Protein AF-A0AAW1D3S8-F1 (afdb_monomer)

Foldseek 3Di:
DDDDPPPPDDDDDDDDDDPVQVVLVVLCVVLQVLLVVLVWDWDDDRNWIATNNDIHHSVNCVVCDDVNSSVVSNVCPPDDDDDDDDDDDDDDDDDDDDDDDDDDDDPDDPVVVVVVVVVVVVVVVVPPPD

Radius of gyration: 24.08 Å; Cα contacts (8 Å, |Δi|>4): 66; chains: 1; bounding box: 59×79×44 Å

Organism: NCBI:txid488301

pLDDT: mean 72.61, std 20.58, range [40.09, 96.31]

Structure (mmCIF, N/CA/C/O backbone):
data_AF-A0AAW1D3S8-F1
#
_entry.id   AF-A0AAW1D3S8-F1
#
loop_
_atom_site.group_PDB
_atom_site.id
_atom_site.type_symbol
_atom_site.label_atom_id
_atom_site.label_alt_id
_atom_site.label_comp_id
_atom_site.label_asym_id
_atom_site.label_entity_id
_atom_site.label_seq_id
_atom_site.pdbx_PDB_ins_code
_atom_site.Cartn_x
_atom_site.Cartn_y
_atom_site.Cartn_z
_atom_site.occupancy
_atom_site.B_iso_or_equiv
_atom_site.auth_seq_id
_atom_site.auth_comp_id
_atom_site.auth_asym_id
_atom_site.auth_atom_id
_atom_site.pdbx_PDB_model_num
ATOM 1 N N . MET A 1 1 ? 42.310 -6.830 0.745 1.00 49.22 1 MET A N 1
ATOM 2 C CA . MET A 1 1 ? 41.133 -7.024 1.620 1.00 49.22 1 MET A CA 1
ATOM 3 C C . MET A 1 1 ? 40.242 -5.798 1.484 1.00 49.22 1 MET A C 1
ATOM 5 O O . MET A 1 1 ? 40.642 -4.736 1.937 1.00 49.22 1 MET A O 1
ATOM 9 N N . HIS A 1 2 ? 39.102 -5.899 0.799 1.00 59.84 2 HIS A N 1
ATOM 10 C CA . HIS A 1 2 ? 38.154 -4.783 0.683 1.00 59.84 2 HIS A CA 1
ATOM 11 C C . HIS A 1 2 ? 37.187 -4.829 1.873 1.00 59.84 2 HIS A C 1
ATOM 13 O O . HIS A 1 2 ? 36.356 -5.729 1.951 1.00 59.84 2 HIS A O 1
ATOM 19 N N . GLN A 1 3 ? 37.313 -3.892 2.818 1.00 58.16 3 GLN A N 1
ATOM 20 C CA . GLN A 1 3 ? 36.291 -3.676 3.845 1.00 58.16 3 GLN A CA 1
ATOM 21 C C . GLN A 1 3 ? 35.066 -3.033 3.187 1.00 58.16 3 GLN A C 1
ATOM 23 O O . GLN A 1 3 ? 35.173 -1.991 2.542 1.00 58.16 3 GLN A O 1
ATOM 28 N N . SER A 1 4 ? 33.901 -3.660 3.322 1.00 63.34 4 SER A N 1
ATOM 29 C CA . SER A 1 4 ? 32.637 -3.103 2.843 1.00 63.34 4 SER A CA 1
ATOM 30 C C . SER A 1 4 ? 32.184 -1.949 3.749 1.00 63.34 4 SER A C 1
ATOM 32 O O . SER A 1 4 ? 31.945 -2.155 4.938 1.00 63.34 4 SER A O 1
ATOM 34 N N . LEU A 1 5 ? 32.024 -0.756 3.171 1.00 63.75 5 LEU A N 1
ATOM 35 C CA . LEU A 1 5 ? 31.683 0.541 3.792 1.00 63.75 5 LEU A CA 1
ATOM 36 C C . LEU A 1 5 ? 30.271 0.647 4.418 1.00 63.75 5 LEU A C 1
ATOM 38 O O . LEU A 1 5 ? 29.777 1.745 4.648 1.00 63.75 5 LEU A O 1
ATOM 42 N N . PHE A 1 6 ? 29.587 -0.460 4.700 1.00 68.56 6 PHE A N 1
ATOM 43 C CA . PHE A 1 6 ? 28.163 -0.439 5.064 1.00 68.56 6 PHE A CA 1
ATOM 44 C C . PHE A 1 6 ? 27.868 -0.308 6.567 1.00 68.56 6 PHE A C 1
ATOM 46 O O . PHE A 1 6 ? 26.714 -0.412 6.981 1.00 68.56 6 PHE A O 1
ATOM 53 N N . TYR A 1 7 ? 28.870 -0.050 7.409 1.00 72.19 7 TYR A N 1
ATOM 54 C CA . TYR A 1 7 ? 28.639 0.150 8.840 1.00 72.19 7 TYR A CA 1
ATOM 55 C C . TYR A 1 7 ? 28.013 1.528 9.109 1.00 72.19 7 TYR A C 1
ATOM 57 O O . TYR A 1 7 ? 28.687 2.550 9.040 1.00 72.19 7 TYR A O 1
ATOM 65 N N . GLY A 1 8 ? 26.716 1.543 9.436 1.00 82.38 8 GLY A N 1
ATOM 66 C CA . GLY A 1 8 ? 26.000 2.724 9.944 1.00 82.38 8 GLY A CA 1
ATOM 67 C C . GLY A 1 8 ? 24.928 3.319 9.024 1.00 82.38 8 GLY A C 1
ATOM 68 O O . GLY A 1 8 ? 24.251 4.253 9.441 1.00 82.38 8 GLY A O 1
ATOM 69 N N . SER A 1 9 ? 24.735 2.788 7.811 1.00 84.31 9 SER A N 1
ATOM 70 C CA . SER A 1 9 ? 23.667 3.232 6.898 1.00 84.31 9 SER A CA 1
ATOM 71 C C . SER A 1 9 ? 22.483 2.261 6.900 1.00 84.31 9 SER A C 1
ATOM 73 O O . SER A 1 9 ? 22.678 1.047 6.854 1.00 84.31 9 SER A O 1
ATOM 75 N N . GLU A 1 10 ? 21.253 2.783 6.924 1.00 87.19 10 GLU A N 1
ATOM 76 C CA . GLU A 1 10 ? 20.040 1.975 6.748 1.00 87.19 10 GLU A CA 1
ATOM 77 C C . GLU A 1 10 ? 19.877 1.629 5.263 1.00 87.19 10 GLU A C 1
ATOM 79 O O . GLU A 1 10 ? 19.479 2.458 4.445 1.00 87.19 10 GLU A O 1
ATOM 84 N N . ILE A 1 11 ? 20.245 0.401 4.898 1.00 87.75 11 ILE A N 1
ATOM 85 C CA . ILE A 1 11 ? 20.137 -0.097 3.526 1.00 87.75 11 ILE A CA 1
ATOM 86 C C . ILE A 1 11 ? 18.822 -0.852 3.401 1.00 87.75 11 ILE A C 1
ATOM 88 O O . ILE A 1 11 ? 18.588 -1.835 4.105 1.00 87.75 11 ILE A O 1
ATOM 92 N N . THR A 1 12 ? 17.978 -0.415 2.472 1.00 87.31 12 THR A N 1
ATOM 93 C CA . THR A 1 12 ? 16.738 -1.112 2.132 1.00 87.31 12 THR A CA 1
ATOM 94 C C . THR A 1 12 ? 16.854 -1.713 0.739 1.00 87.31 12 THR A C 1
ATOM 96 O O . THR A 1 12 ? 17.188 -1.035 -0.230 1.00 87.31 12 THR A O 1
ATOM 99 N N . ILE A 1 13 ? 16.596 -3.017 0.639 1.00 89.50 13 ILE A N 1
ATOM 100 C CA . ILE A 1 13 ? 16.523 -3.725 -0.639 1.00 89.50 13 ILE A CA 1
ATOM 101 C C . ILE A 1 13 ? 15.053 -3.772 -1.034 1.00 89.50 13 ILE A C 1
ATOM 103 O O . ILE A 1 13 ? 14.211 -4.261 -0.279 1.00 89.50 13 ILE A O 1
ATOM 107 N N . SER A 1 14 ? 14.744 -3.258 -2.218 1.00 87.31 14 SER A N 1
ATOM 108 C CA . SER A 1 14 ? 13.402 -3.310 -2.791 1.00 87.31 14 SER A CA 1
ATOM 109 C C . SER A 1 14 ? 13.417 -4.099 -4.095 1.00 87.31 14 SER A C 1
ATOM 111 O O . SER A 1 14 ? 14.455 -4.253 -4.733 1.00 87.31 14 SER A O 1
ATOM 113 N N . GLN A 1 15 ? 12.262 -4.650 -4.460 1.00 88.88 15 GLN A N 1
ATOM 114 C CA . GLN A 1 15 ? 12.085 -5.289 -5.760 1.00 88.88 15 GLN A CA 1
ATOM 115 C C . GLN A 1 15 ? 11.973 -4.219 -6.848 1.00 88.88 15 GLN A C 1
ATOM 117 O O . GLN A 1 15 ? 11.297 -3.205 -6.652 1.00 88.88 15 GLN A O 1
ATOM 122 N N . ASP A 1 16 ? 12.598 -4.476 -7.995 1.00 93.62 16 ASP A N 1
ATOM 123 C CA . ASP A 1 16 ? 12.452 -3.633 -9.174 1.00 93.62 16 ASP A CA 1
ATOM 124 C C . ASP A 1 16 ? 11.115 -3.942 -9.860 1.00 93.62 16 ASP A C 1
ATOM 126 O O . ASP A 1 16 ? 10.890 -5.037 -10.378 1.00 93.62 16 ASP A O 1
ATOM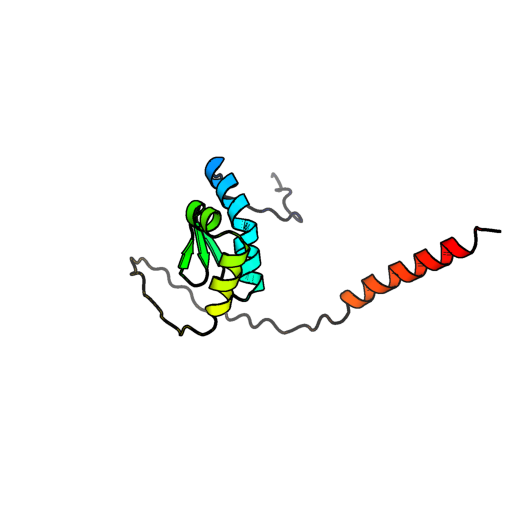 130 N N . PHE A 1 17 ? 10.185 -2.991 -9.787 1.00 91.94 17 PHE A N 1
ATOM 131 C CA . PHE A 1 17 ? 8.854 -3.121 -10.367 1.00 91.94 17 PHE A CA 1
ATOM 132 C C . PHE A 1 17 ? 8.727 -2.258 -11.617 1.00 91.94 17 PHE A C 1
ATOM 134 O O . PHE A 1 17 ? 9.170 -1.101 -11.648 1.00 91.94 17 PHE A O 1
ATOM 141 N N . ALA A 1 18 ? 7.985 -2.781 -12.596 1.00 95.50 18 ALA A N 1
ATOM 142 C CA . ALA A 1 18 ? 7.571 -2.023 -13.768 1.00 95.50 18 ALA A CA 1
ATOM 143 C C . ALA A 1 18 ? 6.939 -0.666 -13.367 1.00 95.50 18 ALA A C 1
ATOM 145 O O . ALA A 1 18 ? 6.288 -0.572 -12.315 1.00 95.50 18 ALA A O 1
ATOM 146 N N . PRO A 1 19 ? 7.119 0.400 -14.173 1.00 94.31 19 PRO A N 1
ATOM 147 C CA . PRO A 1 19 ? 6.614 1.740 -13.859 1.00 94.31 19 PRO A CA 1
ATOM 148 C C . PRO A 1 19 ? 5.118 1.775 -13.517 1.00 94.31 19 PRO A C 1
ATOM 150 O O . PRO A 1 19 ? 4.723 2.433 -12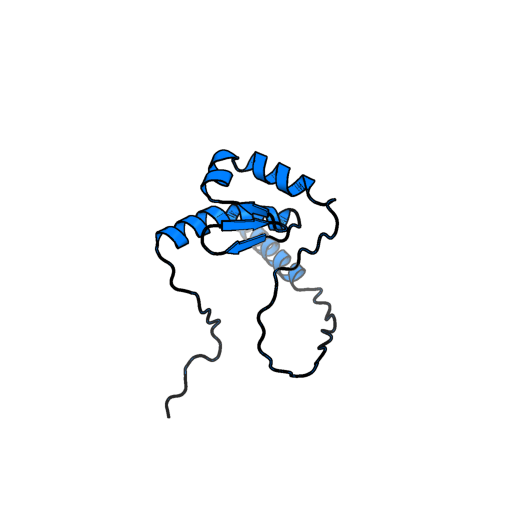.556 1.00 94.31 19 PRO A O 1
ATOM 153 N N . GLU A 1 20 ? 4.308 1.007 -14.241 1.00 93.75 20 GLU A N 1
ATOM 154 C CA . GLU A 1 20 ? 2.856 0.884 -14.046 1.00 93.75 20 GLU A CA 1
ATOM 155 C C . GLU A 1 20 ? 2.510 0.360 -12.647 1.00 93.75 20 GLU A C 1
ATOM 157 O O . GLU A 1 20 ? 1.679 0.923 -11.934 1.00 93.75 20 GLU A O 1
ATOM 162 N N . VAL A 1 21 ? 3.225 -0.674 -12.193 1.00 93.44 21 VAL A N 1
ATOM 163 C CA . VAL A 1 21 ? 3.048 -1.244 -10.854 1.00 93.44 21 VAL A CA 1
ATOM 164 C C . VAL A 1 21 ? 3.442 -0.224 -9.789 1.00 93.44 21 VAL A C 1
ATOM 166 O O . VAL A 1 21 ? 2.747 -0.085 -8.782 1.00 93.44 21 VAL A O 1
ATOM 169 N N . ARG A 1 22 ? 4.526 0.535 -9.997 1.00 93.75 22 ARG A N 1
ATOM 170 C CA . ARG A 1 22 ? 4.938 1.598 -9.062 1.00 93.75 22 ARG A CA 1
ATOM 171 C C . ARG A 1 22 ? 3.883 2.698 -8.949 1.00 93.75 22 ARG A C 1
ATOM 173 O O . ARG A 1 22 ? 3.595 3.140 -7.836 1.00 93.75 22 ARG A O 1
ATOM 180 N N . GLN A 1 23 ? 3.289 3.109 -10.067 1.00 95.06 23 GLN A N 1
ATOM 181 C CA . GLN A 1 23 ? 2.216 4.106 -10.085 1.00 95.06 23 GLN A CA 1
ATOM 182 C C . GLN A 1 23 ? 0.963 3.602 -9.366 1.00 95.06 23 GLN A C 1
ATOM 184 O O . GLN A 1 23 ? 0.465 4.288 -8.473 1.00 95.06 23 GLN A O 1
ATOM 189 N N . ALA 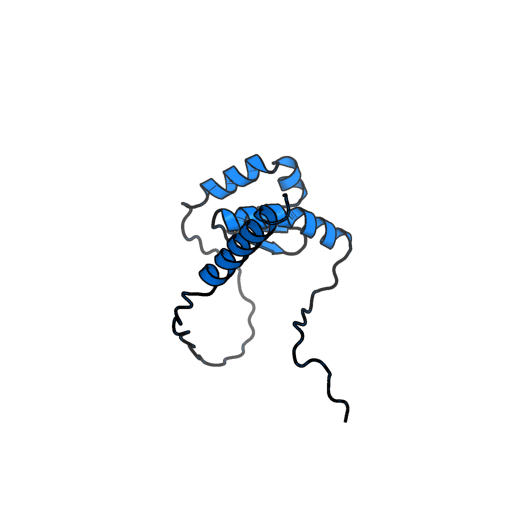A 1 24 ? 0.519 2.381 -9.668 1.00 94.88 24 ALA A N 1
ATOM 190 C CA . ALA A 1 24 ? -0.610 1.762 -8.980 1.00 94.88 24 ALA A CA 1
ATOM 191 C C . ALA A 1 24 ? -0.367 1.679 -7.467 1.00 94.88 24 ALA A C 1
ATOM 193 O O . ALA A 1 24 ? -1.204 2.099 -6.675 1.00 94.88 24 ALA A O 1
ATOM 194 N N . ARG A 1 25 ? 0.817 1.231 -7.032 1.00 94.94 25 ARG A N 1
ATOM 195 C CA . ARG A 1 25 ? 1.153 1.201 -5.600 1.00 94.94 25 ARG A CA 1
ATOM 196 C C . ARG A 1 25 ? 1.109 2.580 -4.967 1.00 94.94 25 ARG A C 1
ATOM 198 O O . ARG A 1 25 ? 0.558 2.713 -3.881 1.00 94.94 25 ARG A O 1
ATOM 205 N N . LYS A 1 26 ? 1.648 3.598 -5.643 1.00 94.69 26 LYS A N 1
ATOM 206 C CA . LYS A 1 26 ? 1.595 4.986 -5.171 1.00 94.69 26 LYS A CA 1
ATOM 207 C C . LYS A 1 26 ? 0.150 5.460 -4.985 1.00 94.69 26 LYS A C 1
ATOM 209 O O . LYS A 1 26 ? -0.124 6.126 -3.992 1.00 94.69 26 LYS A O 1
ATOM 214 N N . PHE A 1 27 ? -0.756 5.071 -5.883 1.00 95.19 27 PHE A N 1
ATOM 215 C CA . PHE A 1 27 ? -2.189 5.347 -5.763 1.00 95.19 27 PHE A CA 1
ATOM 216 C C . PHE A 1 27 ? -2.847 4.610 -4.588 1.00 95.19 27 PHE A C 1
ATOM 218 O O . PHE A 1 27 ? -3.710 5.174 -3.928 1.00 95.19 27 PHE A O 1
ATOM 225 N N . LEU A 1 28 ? -2.426 3.380 -4.281 1.00 95.50 28 LEU A N 1
ATOM 226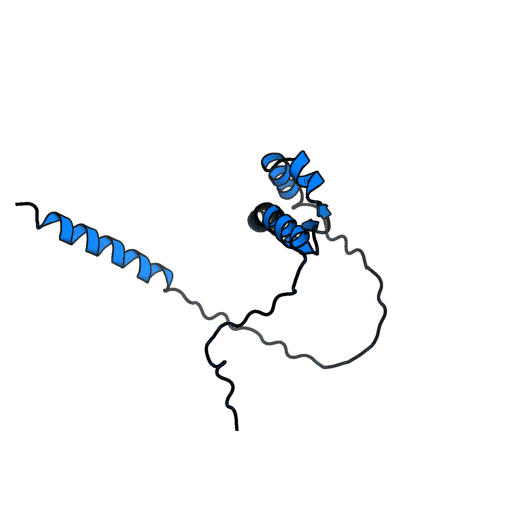 C CA . LEU A 1 28 ? -2.982 2.579 -3.180 1.00 95.50 28 LEU A CA 1
ATOM 227 C C . LEU A 1 28 ? -2.490 3.008 -1.784 1.00 95.50 28 LEU A C 1
ATOM 229 O O . LEU A 1 28 ? -3.136 2.694 -0.783 1.00 95.50 28 LEU A O 1
ATOM 233 N N . LEU A 1 29 ? -1.353 3.710 -1.688 1.00 95.44 29 LEU A N 1
ATOM 234 C CA . LEU A 1 29 ? -0.747 4.103 -0.406 1.00 95.44 29 LEU A CA 1
ATOM 235 C C . LEU A 1 29 ? -1.680 4.916 0.518 1.00 95.44 29 LEU A C 1
ATOM 237 O O . LEU A 1 29 ? -1.724 4.589 1.706 1.00 95.44 29 LEU A O 1
ATOM 241 N N . PRO A 1 30 ? -2.430 5.933 0.046 1.00 94.81 30 PRO A N 1
ATOM 242 C CA . PRO A 1 30 ? -3.354 6.691 0.891 1.00 94.81 30 PRO A CA 1
ATOM 243 C C . PRO A 1 30 ? -4.461 5.813 1.484 1.00 94.81 30 PRO A C 1
ATOM 245 O O . PRO A 1 30 ? -4.707 5.867 2.687 1.00 94.81 30 PRO A O 1
ATOM 248 N N . TYR A 1 31 ? -5.063 4.939 0.674 1.00 94.94 31 TYR A N 1
ATOM 249 C CA . TYR A 1 31 ? -6.109 4.008 1.111 1.00 94.94 31 TYR A CA 1
ATOM 250 C C . TYR A 1 31 ? -5.583 2.992 2.133 1.00 94.94 31 TYR A C 1
ATOM 252 O O . TYR A 1 31 ? -6.244 2.710 3.134 1.00 94.94 31 TYR A O 1
ATOM 260 N N . MET A 1 32 ? -4.359 2.489 1.931 1.00 95.38 32 MET A N 1
ATOM 261 C CA . MET A 1 32 ? -3.684 1.617 2.897 1.00 95.38 32 MET A CA 1
ATOM 262 C C . MET A 1 32 ? -3.429 2.336 4.225 1.00 95.38 32 MET A C 1
ATOM 264 O O . MET A 1 32 ? -3.626 1.751 5.289 1.00 95.38 32 MET A O 1
ATOM 268 N N . LYS A 1 33 ? -2.978 3.597 4.177 1.00 95.06 33 LYS A N 1
ATOM 269 C CA . LYS A 1 33 ? -2.736 4.404 5.379 1.00 95.06 33 LYS A CA 1
ATOM 270 C C . LYS A 1 33 ? -4.031 4.597 6.166 1.00 95.06 33 LYS A C 1
ATOM 272 O O . LYS A 1 33 ? -4.038 4.330 7.360 1.00 95.06 33 LYS A O 1
ATOM 277 N N . LYS A 1 34 ? -5.119 4.956 5.482 1.00 93.56 34 LYS A N 1
ATOM 278 C CA . LYS A 1 34 ? -6.447 5.121 6.088 1.00 93.56 34 LYS A CA 1
ATOM 279 C C . LYS A 1 34 ? -6.968 3.838 6.723 1.00 93.56 34 LYS A C 1
ATOM 281 O O . LYS A 1 34 ? -7.417 3.872 7.857 1.00 93.56 34 LYS A O 1
ATOM 286 N N . ALA A 1 35 ? -6.822 2.697 6.047 1.00 93.25 35 ALA A N 1
ATOM 287 C CA . ALA A 1 35 ? -7.183 1.409 6.639 1.00 93.25 35 ALA A CA 1
ATOM 288 C C . ALA A 1 35 ? -6.443 1.133 7.951 1.00 93.25 35 ALA A C 1
ATOM 290 O O . ALA A 1 35 ? -7.071 0.746 8.930 1.00 93.25 35 ALA A O 1
ATOM 291 N N . ARG A 1 36 ? -5.136 1.410 8.002 1.00 94.00 36 ARG A N 1
ATOM 292 C CA . ARG A 1 36 ? -4.343 1.249 9.231 1.00 94.00 36 ARG A CA 1
ATOM 293 C C . ARG A 1 36 ? -4.729 2.245 10.321 1.00 94.00 36 ARG A C 1
ATOM 295 O O . ARG A 1 36 ? -4.678 1.897 11.493 1.00 94.00 36 ARG A O 1
ATOM 302 N N . GLU A 1 37 ? -5.091 3.470 9.948 1.00 93.44 37 GLU A N 1
ATOM 303 C CA . 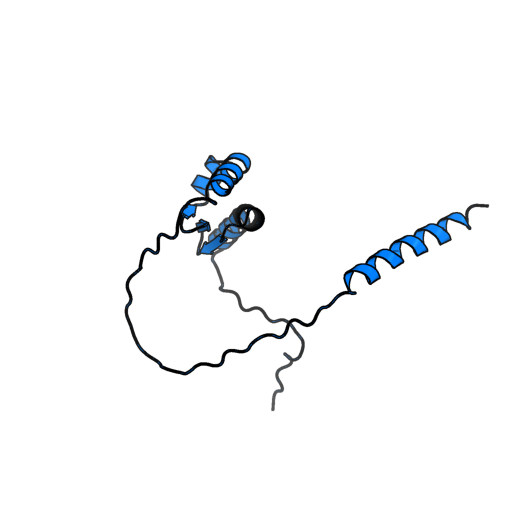GLU A 1 37 ? -5.590 4.487 10.884 1.00 93.44 37 GLU A CA 1
ATOM 304 C C . GLU A 1 37 ? -6.935 4.076 11.502 1.00 93.44 37 GLU A C 1
ATOM 306 O O . GLU A 1 37 ? -7.164 4.350 12.676 1.00 93.44 37 GLU A O 1
ATOM 311 N N . CYS A 1 38 ? -7.774 3.355 10.754 1.00 90.44 38 CYS A N 1
ATOM 312 C CA . CYS A 1 38 ? -9.021 2.755 11.236 1.00 90.44 38 CYS A CA 1
ATOM 313 C C . CYS A 1 38 ? -8.825 1.449 12.031 1.00 90.44 38 CYS A C 1
ATOM 315 O O . CYS A 1 38 ? -9.812 0.849 12.427 1.00 90.44 38 CYS A O 1
ATOM 317 N N . GLY A 1 39 ? -7.586 0.999 12.263 1.00 91.56 39 GLY A N 1
ATOM 318 C CA . GLY A 1 39 ? -7.291 -0.222 13.026 1.00 91.56 39 GLY A CA 1
ATOM 319 C C . GLY A 1 39 ? -7.210 -1.511 12.199 1.00 91.56 39 GLY A C 1
ATOM 320 O O . GLY A 1 39 ? -6.836 -2.551 12.738 1.00 91.56 39 GLY A O 1
ATOM 321 N N . ASN A 1 40 ? -7.454 -1.446 10.889 1.00 93.06 40 ASN A N 1
ATOM 322 C CA . ASN A 1 40 ? -7.502 -2.621 10.018 1.00 93.06 40 ASN A CA 1
ATOM 323 C C . ASN A 1 40 ? -6.113 -3.081 9.552 1.00 93.06 40 ASN A C 1
ATOM 325 O O . ASN A 1 40 ? -5.183 -2.280 9.350 1.00 93.06 40 ASN A O 1
ATOM 329 N N . PHE A 1 41 ? -5.965 -4.383 9.288 1.00 93.19 41 PHE A N 1
ATOM 330 C CA . PHE A 1 41 ? -4.726 -4.921 8.731 1.00 93.19 41 PHE A CA 1
ATOM 331 C C . PHE A 1 41 ? -4.686 -4.703 7.216 1.00 93.19 41 PHE A C 1
ATOM 333 O O . PHE A 1 41 ? -5.352 -5.405 6.456 1.00 93.19 41 PHE A O 1
ATOM 340 N N . ALA A 1 42 ? -3.859 -3.751 6.766 1.00 95.88 42 ALA A N 1
ATOM 341 C CA . ALA A 1 42 ? -3.735 -3.406 5.350 1.00 95.88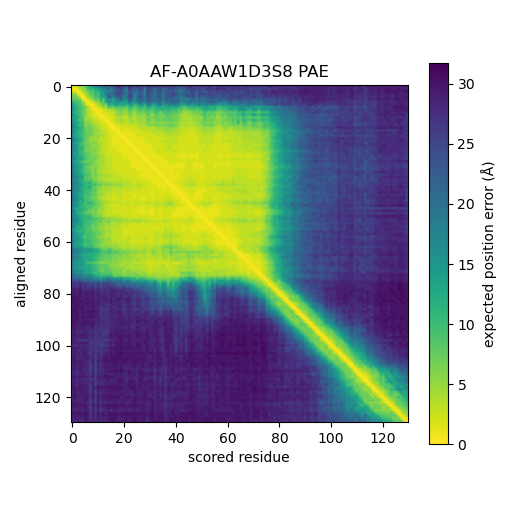 42 ALA A CA 1
ATOM 342 C C . ALA A 1 42 ? -2.334 -3.646 4.765 1.00 95.88 42 ALA A C 1
ATOM 344 O O . ALA A 1 42 ? -1.321 -3.155 5.291 1.00 95.88 42 ALA A O 1
ATOM 345 N N . THR A 1 43 ? -2.273 -4.338 3.624 1.00 96.31 43 THR A N 1
ATOM 346 C CA . THR A 1 43 ? -1.038 -4.623 2.872 1.00 96.31 43 THR A CA 1
ATOM 347 C C . THR A 1 43 ? -1.237 -4.470 1.366 1.00 96.31 43 THR A C 1
ATOM 349 O O . THR A 1 43 ? -2.328 -4.674 0.849 1.00 96.31 43 THR A O 1
ATOM 352 N N . ILE A 1 44 ? -0.176 -4.114 0.639 1.00 95.25 44 ILE A N 1
ATOM 353 C CA . ILE A 1 44 ? -0.198 -4.026 -0.827 1.00 95.25 44 ILE A CA 1
ATOM 354 C C . ILE A 1 44 ? 0.567 -5.213 -1.406 1.00 95.25 44 ILE A C 1
ATOM 356 O O . ILE A 1 44 ? 1.733 -5.432 -1.065 1.00 95.25 44 ILE A O 1
ATOM 360 N N . LYS A 1 45 ? -0.062 -5.947 -2.326 1.00 93.19 45 LYS A N 1
ATOM 361 C CA . LYS A 1 45 ? 0.560 -7.056 -3.059 1.00 93.19 45 LYS A CA 1
ATOM 362 C C . LYS A 1 45 ? 0.353 -6.851 -4.556 1.00 93.19 45 LYS A C 1
ATOM 364 O O . LYS A 1 45 ? -0.771 -6.852 -5.049 1.00 93.19 45 LYS A O 1
ATOM 369 N N . GLY A 1 46 ? 1.448 -6.659 -5.294 1.00 91.88 46 GLY A N 1
ATOM 370 C CA . GLY A 1 46 ? 1.368 -6.311 -6.717 1.00 91.88 46 GLY A CA 1
ATOM 371 C C . GLY A 1 46 ? 0.700 -4.946 -6.915 1.00 91.88 46 GLY A C 1
ATOM 372 O O . GLY A 1 46 ? 1.230 -3.951 -6.421 1.00 91.88 46 GLY A O 1
ATOM 373 N N . MET A 1 47 ? -0.442 -4.931 -7.608 1.00 94.50 47 MET A N 1
ATOM 374 C CA . MET A 1 47 ? -1.294 -3.756 -7.879 1.00 94.50 47 MET A CA 1
ATOM 375 C C . MET A 1 47 ? -2.626 -3.803 -7.108 1.00 94.50 47 MET A C 1
ATOM 377 O O . MET A 1 47 ? -3.603 -3.183 -7.517 1.00 94.50 47 MET A O 1
ATOM 381 N N . LYS A 1 48 ? -2.689 -4.582 -6.022 1.00 96.00 48 LYS A N 1
ATOM 382 C CA . LYS A 1 48 ? -3.903 -4.770 -5.221 1.00 96.00 48 LYS A CA 1
ATOM 383 C C . LYS A 1 48 ? -3.650 -4.386 -3.768 1.00 96.00 48 LYS A C 1
ATOM 385 O O . LYS A 1 48 ? -2.565 -4.648 -3.234 1.00 96.00 48 LYS A O 1
ATOM 390 N N . LEU A 1 49 ? -4.654 -3.787 -3.143 1.00 96.31 49 LEU A N 1
ATOM 391 C CA . LEU A 1 49 ? -4.696 -3.493 -1.716 1.00 96.31 49 LEU A CA 1
ATOM 392 C C . LEU A 1 49 ? -5.499 -4.588 -1.014 1.00 96.31 49 LEU A C 1
ATOM 394 O O . LEU A 1 49 ? -6.577 -4.949 -1.464 1.00 96.31 49 LEU A O 1
ATOM 398 N N . ILE A 1 50 ? -4.964 -5.132 0.069 1.00 96.06 50 ILE A N 1
ATOM 399 C CA . ILE A 1 50 ? -5.612 -6.168 0.870 1.00 96.06 50 ILE A CA 1
ATOM 400 C C . ILE A 1 50 ? -5.894 -5.573 2.244 1.00 96.06 50 ILE A C 1
ATOM 402 O O . ILE A 1 50 ? -4.939 -5.159 2.903 1.00 96.06 50 ILE A O 1
ATOM 406 N N . VAL A 1 51 ? -7.161 -5.534 2.657 1.00 95.25 51 VAL A N 1
ATOM 407 C CA . VAL A 1 51 ? -7.624 -5.033 3.965 1.00 95.25 51 VAL A CA 1
ATOM 408 C C . VAL A 1 51 ? -8.487 -6.109 4.610 1.00 95.25 51 VAL A C 1
ATOM 410 O O . VAL A 1 51 ? -9.487 -6.501 4.019 1.00 95.25 51 VAL A O 1
ATOM 413 N N . ASP A 1 52 ? -8.071 -6.641 5.761 1.00 91.81 52 ASP A N 1
ATOM 414 C CA . ASP A 1 52 ? -8.771 -7.718 6.493 1.00 91.81 52 ASP A CA 1
ATOM 415 C C . ASP A 1 52 ? -9.238 -8.873 5.591 1.00 91.81 52 ASP A C 1
ATOM 417 O O . ASP A 1 52 ? -10.382 -9.319 5.623 1.00 91.81 52 ASP A O 1
ATOM 421 N N . ASN A 1 53 ? -8.326 -9.344 4.736 1.00 90.44 53 ASN A N 1
ATOM 422 C CA . ASN A 1 53 ? -8.539 -10.389 3.725 1.00 90.44 53 ASN A CA 1
ATOM 423 C C . ASN A 1 53 ? -9.450 -10.016 2.539 1.00 90.44 53 ASN A C 1
ATOM 425 O O . ASN A 1 53 ? -9.595 -10.828 1.624 1.00 90.44 53 ASN A O 1
ATOM 429 N N . LYS A 1 54 ? -10.001 -8.800 2.482 1.00 91.94 54 LYS A N 1
ATOM 430 C CA . LYS A 1 54 ? -10.692 -8.274 1.295 1.00 91.94 54 LYS A CA 1
ATOM 431 C C . LYS A 1 54 ? -9.687 -7.663 0.330 1.00 91.94 54 LYS A C 1
ATOM 433 O O . LYS A 1 54 ? -8.754 -6.974 0.740 1.00 91.94 54 LYS A O 1
ATOM 438 N N . VAL A 1 55 ? -9.867 -7.931 -0.958 1.00 94.69 55 VAL A N 1
ATOM 439 C CA . VAL A 1 55 ? -8.972 -7.466 -2.020 1.00 94.69 55 VAL A CA 1
ATOM 440 C C . VAL A 1 55 ? -9.642 -6.323 -2.764 1.00 94.69 55 VAL A C 1
ATOM 442 O O . VAL A 1 55 ? -10.760 -6.477 -3.234 1.00 94.69 55 VAL A O 1
ATOM 445 N N . TYR A 1 56 ? -8.920 -5.218 -2.897 1.00 94.56 56 TYR A N 1
ATOM 446 C CA . TYR A 1 56 ? -9.326 -4.022 -3.616 1.00 94.56 56 TYR A CA 1
ATOM 447 C C . TYR A 1 56 ? -8.346 -3.750 -4.754 1.00 94.56 56 TYR A C 1
ATOM 449 O O . TYR A 1 56 ? -7.119 -3.740 -4.573 1.00 94.56 56 TYR A O 1
ATOM 457 N N . THR A 1 57 ? -8.886 -3.530 -5.941 1.00 95.62 57 THR A N 1
ATOM 458 C CA . THR A 1 57 ? -8.145 -3.112 -7.132 1.00 95.62 57 THR A CA 1
ATOM 459 C C . THR A 1 57 ? -8.151 -1.591 -7.277 1.00 95.62 57 THR A C 1
ATOM 461 O O . THR A 1 57 ? -8.900 -0.878 -6.608 1.00 95.62 57 THR A O 1
ATOM 464 N N . VAL A 1 58 ? -7.278 -1.073 -8.144 1.00 93.88 58 VAL A N 1
ATOM 465 C CA . VAL A 1 58 ? -7.203 0.369 -8.425 1.00 93.88 58 VAL A CA 1
ATOM 466 C C . VAL A 1 58 ? -8.531 0.886 -8.984 1.00 93.88 58 VAL A C 1
ATOM 468 O O . VAL A 1 58 ? -9.001 1.930 -8.540 1.00 93.88 58 VAL A O 1
ATOM 471 N N . ASP A 1 59 ? -9.158 0.135 -9.890 1.00 92.88 59 ASP A N 1
ATOM 472 C CA . ASP A 1 59 ? -10.395 0.540 -10.565 1.00 92.88 59 ASP A CA 1
ATOM 473 C C . ASP A 1 59 ? -11.590 0.597 -9.603 1.00 92.88 59 ASP A C 1
ATOM 475 O O . ASP A 1 59 ? -12.373 1.551 -9.626 1.00 92.88 59 ASP A O 1
ATOM 479 N N . GLU A 1 60 ? -11.695 -0.378 -8.695 1.00 92.94 60 GLU A N 1
ATOM 480 C CA . GLU A 1 60 ? -12.725 -0.399 -7.648 1.00 92.94 60 GLU A CA 1
ATOM 481 C C . GLU A 1 60 ? -12.582 0.799 -6.707 1.00 92.94 60 GLU A C 1
ATOM 483 O O . GLU A 1 6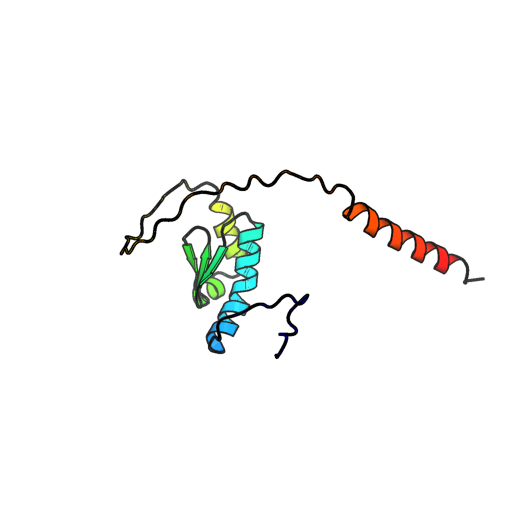0 ? -13.560 1.495 -6.436 1.00 92.94 60 GLU A O 1
ATOM 488 N N . LEU A 1 61 ? -11.360 1.088 -6.247 1.00 92.12 61 LEU A N 1
ATOM 489 C CA . LEU A 1 61 ? -11.099 2.219 -5.350 1.00 92.12 61 LEU A CA 1
ATOM 490 C C . LEU A 1 61 ? -11.334 3.566 -6.035 1.00 92.12 61 LEU A C 1
ATOM 492 O O . LEU A 1 61 ? -11.824 4.501 -5.401 1.00 92.12 61 LEU A O 1
ATOM 496 N N . ASN A 1 62 ? -11.020 3.660 -7.327 1.00 91.38 62 ASN A N 1
ATOM 497 C CA . ASN A 1 62 ? -11.288 4.856 -8.115 1.00 91.38 62 ASN A CA 1
ATOM 498 C C . ASN A 1 62 ? -12.799 5.095 -8.284 1.00 91.38 62 ASN A C 1
ATOM 500 O O . ASN A 1 62 ? -13.246 6.238 -8.257 1.00 91.38 62 ASN A O 1
ATOM 504 N N . SER A 1 63 ? -13.585 4.020 -8.400 1.00 91.62 63 SER A N 1
ATOM 505 C CA . SER A 1 63 ? -15.047 4.090 -8.543 1.00 91.62 63 SER A CA 1
ATOM 506 C C . SER A 1 63 ? -15.762 4.399 -7.222 1.00 91.62 63 SER A C 1
ATOM 508 O O . SER A 1 63 ? -16.713 5.175 -7.202 1.00 91.62 63 SER A O 1
ATOM 510 N N . LEU A 1 64 ? -15.300 3.812 -6.111 1.00 89.38 64 LEU A N 1
ATOM 511 C CA . LEU A 1 64 ? -15.842 4.042 -4.763 1.00 89.38 64 LEU A CA 1
ATOM 512 C C . LEU A 1 64 ? -15.593 5.473 -4.277 1.00 89.38 64 LEU A C 1
ATOM 514 O O . LEU A 1 64 ? -16.438 6.077 -3.614 1.00 89.38 64 LEU A O 1
ATOM 518 N N . GLY A 1 65 ? -14.412 6.008 -4.578 1.00 85.94 65 GLY A N 1
ATOM 519 C CA . GLY A 1 65 ? -13.947 7.253 -3.995 1.00 85.94 65 GLY A CA 1
ATOM 520 C C . GLY A 1 65 ? -13.571 7.111 -2.517 1.00 85.94 65 GLY A C 1
ATOM 521 O O . GLY A 1 65 ? -13.893 6.155 -1.808 1.00 85.94 65 GLY A O 1
ATOM 522 N N . GLU A 1 66 ? -12.843 8.108 -2.027 1.00 84.62 66 GLU A N 1
ATOM 523 C CA . GLU A 1 66 ? -12.133 7.997 -0.755 1.00 84.62 66 GLU A CA 1
ATOM 524 C C . GLU A 1 66 ? -13.053 7.981 0.477 1.00 84.62 66 GLU A C 1
ATOM 526 O O . GLU A 1 66 ? -12.751 7.314 1.465 1.00 84.62 66 GLU A O 1
ATOM 531 N N . ARG A 1 67 ? -14.187 8.694 0.432 1.00 85.00 67 ARG A N 1
ATOM 532 C CA . ARG A 1 67 ? -15.145 8.750 1.552 1.00 85.00 67 ARG A CA 1
ATOM 533 C C . ARG A 1 67 ? -15.892 7.433 1.743 1.00 85.00 67 ARG A C 1
ATOM 535 O O . ARG A 1 67 ? -15.998 6.969 2.873 1.00 85.00 67 ARG A O 1
ATOM 542 N N . ALA A 1 68 ? -16.380 6.843 0.652 1.00 87.19 68 ALA A N 1
ATOM 543 C CA . ALA A 1 68 ? -17.133 5.594 0.708 1.00 87.19 68 ALA A CA 1
ATOM 544 C C . ALA A 1 68 ? -16.242 4.431 1.158 1.00 87.19 68 ALA A C 1
ATOM 546 O O . ALA A 1 68 ? -16.658 3.608 1.969 1.00 87.19 68 ALA A O 1
ATOM 547 N N . TYR A 1 69 ? -14.981 4.414 0.712 1.00 89.44 69 TYR A N 1
ATOM 548 C CA . TYR A 1 69 ? -14.004 3.436 1.178 1.00 89.44 69 TYR A CA 1
ATOM 549 C C . TYR A 1 69 ? -13.825 3.472 2.702 1.00 89.44 69 TYR A C 1
ATOM 551 O O . TYR A 1 69 ? -13.880 2.424 3.337 1.00 89.44 69 TYR A O 1
ATOM 559 N N . VAL A 1 70 ? -13.654 4.662 3.298 1.00 87.00 70 VAL A N 1
ATOM 560 C CA . VAL A 1 70 ? -13.466 4.804 4.756 1.00 87.00 70 VAL A CA 1
ATOM 561 C C . VAL A 1 70 ? -14.673 4.285 5.542 1.00 87.00 70 VAL A C 1
ATOM 563 O O . VAL A 1 70 ? -14.493 3.664 6.585 1.00 87.00 70 VAL A O 1
ATOM 566 N N . GLN A 1 71 ? -15.891 4.490 5.036 1.00 87.94 71 GLN A N 1
ATOM 567 C CA . GLN A 1 71 ? -17.099 3.944 5.662 1.00 87.94 71 GLN A CA 1
ATOM 568 C C . GLN A 1 71 ? -17.085 2.409 5.648 1.00 87.94 71 GLN A C 1
ATOM 570 O O . GLN A 1 71 ? -17.225 1.794 6.701 1.00 87.94 71 GLN A O 1
ATOM 575 N N . GLN A 1 72 ? -16.789 1.789 4.498 1.00 86.75 72 GLN A N 1
ATOM 576 C CA . GLN A 1 72 ? -16.760 0.325 4.370 1.00 86.75 72 GLN A CA 1
ATOM 577 C C . GLN A 1 72 ? -15.748 -0.362 5.295 1.00 86.75 72 GLN A C 1
ATOM 579 O O . GLN A 1 72 ? -16.001 -1.462 5.781 1.00 86.75 72 GLN A O 1
ATOM 584 N N . ILE A 1 73 ? -14.585 0.255 5.515 1.00 87.81 73 ILE A N 1
ATOM 585 C CA . ILE A 1 73 ? -13.550 -0.320 6.385 1.00 87.81 73 ILE A CA 1
ATOM 586 C C . ILE A 1 73 ? -13.822 -0.069 7.873 1.00 87.81 73 ILE A C 1
ATOM 588 O O . ILE A 1 73 ? -13.291 -0.793 8.704 1.00 87.81 73 ILE A O 1
ATOM 592 N N . SER A 1 74 ? -14.623 0.943 8.224 1.00 83.19 74 SER A N 1
ATOM 593 C CA . SER A 1 74 ? -14.964 1.240 9.621 1.00 83.19 74 SER A CA 1
ATOM 594 C C . SER A 1 74 ? -16.055 0.320 10.165 1.00 83.19 74 SER A C 1
ATOM 596 O O . SER A 1 74 ? -16.130 0.116 11.369 1.00 83.19 74 SER A O 1
ATOM 598 N N . GLU A 1 75 ? -16.910 -0.217 9.297 1.00 73.06 75 GLU A N 1
ATOM 599 C CA . GLU A 1 75 ? -18.017 -1.104 9.681 1.00 73.06 75 GLU A CA 1
ATOM 600 C C . GLU A 1 75 ? -17.573 -2.561 9.888 1.00 73.06 75 GLU A C 1
ATOM 602 O O . GLU A 1 75 ? -18.350 -3.397 10.339 1.00 73.06 75 GLU A O 1
ATOM 607 N N . ASN A 1 76 ? -16.322 -2.889 9.556 1.00 61.56 76 ASN A N 1
ATOM 608 C CA . ASN A 1 76 ? -15.845 -4.268 9.489 1.00 61.56 76 ASN A CA 1
ATOM 609 C C . ASN A 1 76 ? -15.239 -4.792 10.811 1.00 61.56 76 ASN A C 1
ATOM 611 O O . ASN A 1 76 ? -14.818 -5.947 10.853 1.00 61.56 76 ASN A O 1
ATOM 615 N N . ASP A 1 77 ? -15.222 -3.975 11.873 1.00 53.69 77 ASP A N 1
ATOM 616 C CA . ASP A 1 77 ? -14.588 -4.272 13.176 1.00 53.69 77 ASP A CA 1
ATOM 617 C C . ASP A 1 77 ? -15.305 -5.385 13.979 1.00 53.69 77 ASP A C 1
ATOM 619 O O . ASP A 1 77 ? -14.748 -5.942 14.918 1.00 53.69 77 ASP A O 1
ATOM 623 N N . GLU A 1 78 ? -16.513 -5.791 13.567 1.00 53.59 78 GLU A N 1
ATOM 624 C CA . GLU A 1 78 ? -17.328 -6.806 14.263 1.00 53.59 78 GLU A CA 1
ATOM 625 C C . GLU A 1 78 ? -17.290 -8.206 13.611 1.00 53.59 78 GLU A C 1
ATOM 627 O O . GLU A 1 78 ? -17.897 -9.146 14.125 1.00 53.59 78 GLU A O 1
ATOM 632 N N . SER A 1 79 ? -16.596 -8.403 12.481 1.00 47.53 79 SER A N 1
ATOM 633 C CA . SER A 1 79 ? -16.683 -9.682 11.757 1.00 47.53 79 SER A CA 1
ATOM 634 C C . SER A 1 79 ? -15.590 -10.673 12.172 1.00 47.53 79 SER A C 1
ATOM 636 O O . SER A 1 79 ? -14.477 -10.694 11.648 1.00 47.53 79 SER A O 1
ATOM 638 N N . GLU A 1 80 ? -15.983 -11.508 13.128 1.00 45.62 80 GLU A N 1
ATOM 639 C CA . GLU A 1 80 ? -15.422 -12.771 13.607 1.00 45.62 80 GLU A CA 1
ATOM 640 C C . GLU A 1 80 ? -14.281 -13.436 12.810 1.00 45.62 80 GLU A C 1
ATOM 642 O O . GLU A 1 80 ? -14.293 -13.601 11.590 1.00 45.62 80 GLU A O 1
ATOM 647 N N . LYS A 1 81 ? -13.338 -13.973 13.596 1.00 47.44 81 LYS A N 1
ATOM 648 C CA . LYS A 1 81 ? -12.323 -14.987 13.275 1.00 47.44 81 LYS A CA 1
ATOM 649 C C . LYS A 1 81 ? -12.800 -16.066 12.278 1.00 47.44 81 LYS A C 1
ATOM 651 O O . LYS A 1 81 ? -13.140 -17.179 12.669 1.00 47.44 81 LYS A O 1
ATOM 656 N N . GLY A 1 82 ? -12.691 -15.798 10.983 1.00 40.09 82 GLY A N 1
ATOM 657 C CA . GLY A 1 82 ? -12.877 -16.778 9.912 1.00 40.09 82 GLY A CA 1
ATOM 658 C C . GLY A 1 82 ? -11.554 -17.152 9.252 1.00 40.09 82 GLY A C 1
ATOM 659 O O . GLY A 1 82 ? -11.228 -16.667 8.175 1.00 40.09 82 GLY A O 1
ATOM 660 N N . SER A 1 83 ? -10.769 -18.003 9.912 1.00 45.88 83 SER A N 1
ATOM 661 C CA . SER A 1 83 ? -9.557 -18.618 9.360 1.00 45.88 83 SER A CA 1
ATOM 662 C C . SER A 1 83 ? -9.897 -19.472 8.131 1.00 45.88 83 SER A C 1
ATOM 664 O O . SER A 1 83 ? -10.368 -20.600 8.275 1.00 45.88 83 SER A O 1
ATOM 666 N N . VAL A 1 84 ? -9.648 -18.963 6.920 1.00 42.38 84 VAL A N 1
ATOM 667 C CA . VAL A 1 84 ? -9.681 -19.782 5.700 1.00 42.38 84 VAL A CA 1
ATOM 668 C C . VAL A 1 84 ? -8.254 -20.165 5.324 1.00 42.38 84 VAL A C 1
ATOM 670 O O . VAL A 1 84 ? -7.456 -19.366 4.833 1.00 42.38 84 VAL A O 1
ATOM 673 N N . LYS A 1 85 ? -7.953 -21.432 5.616 1.00 45.44 85 LYS A N 1
ATOM 674 C CA . LYS A 1 85 ? -6.776 -22.185 5.184 1.00 45.44 85 LYS A CA 1
ATOM 675 C C . LYS A 1 85 ? -6.596 -22.034 3.670 1.00 45.44 85 LYS A C 1
ATOM 677 O O . LYS A 1 85 ? -7.460 -22.457 2.912 1.00 45.44 85 LYS A O 1
ATOM 682 N N . SER A 1 86 ? -5.458 -21.499 3.234 1.00 43.53 86 SER A N 1
ATOM 683 C CA . SER A 1 86 ? -4.925 -21.816 1.906 1.00 43.53 86 SER A CA 1
ATOM 684 C C . SER A 1 86 ? -3.885 -22.914 2.078 1.00 43.53 86 SER A C 1
ATOM 686 O O . SER A 1 86 ? -3.000 -22.840 2.933 1.00 43.53 86 SER A O 1
ATOM 688 N N . GLU A 1 87 ? -4.108 -23.996 1.345 1.00 42.38 87 GLU A N 1
ATOM 689 C CA . GLU A 1 87 ? -3.397 -25.251 1.479 1.00 42.38 87 GLU A CA 1
ATOM 690 C C . GLU A 1 87 ? -1.925 -25.149 1.081 1.00 42.38 87 GLU A C 1
ATOM 692 O O . GLU A 1 87 ? -1.464 -24.294 0.327 1.00 42.38 87 GLU A O 1
ATOM 697 N N . LYS A 1 88 ? -1.202 -26.064 1.705 1.00 41.38 88 LYS A N 1
ATOM 698 C CA . LYS A 1 88 ? 0.232 -26.191 1.864 1.00 41.38 88 LYS A CA 1
ATOM 699 C C . LYS A 1 88 ? 0.784 -27.119 0.780 1.00 41.38 88 LYS A C 1
ATOM 701 O O . LYS A 1 88 ? 0.265 -28.210 0.594 1.00 41.38 88 LYS A O 1
ATOM 706 N N . SER A 1 89 ? 1.922 -26.753 0.204 1.00 45.62 89 SER A N 1
ATOM 707 C CA . SER A 1 89 ? 2.950 -27.696 -0.264 1.00 45.62 89 SER A CA 1
ATOM 708 C C . SER A 1 89 ? 4.297 -27.144 0.225 1.00 45.62 89 SER A C 1
ATOM 710 O O . SER A 1 89 ? 4.818 -26.188 -0.338 1.00 45.62 89 SER A O 1
ATOM 712 N N . GLU A 1 90 ? 4.701 -27.394 1.474 1.00 46.66 90 GLU A N 1
ATOM 713 C CA . GLU A 1 90 ? 5.533 -28.530 1.914 1.00 46.66 90 GLU A CA 1
ATOM 714 C C . GLU A 1 90 ? 6.857 -28.602 1.134 1.00 46.66 90 GLU A C 1
ATOM 716 O O . GLU A 1 90 ? 6.908 -29.097 0.020 1.00 46.66 90 GLU A O 1
ATOM 721 N N . SER A 1 91 ? 7.940 -28.037 1.677 1.00 44.62 91 SER A N 1
ATOM 722 C CA . SER A 1 91 ? 8.969 -28.885 2.294 1.00 44.62 91 SER A CA 1
ATOM 723 C C . SER A 1 91 ? 9.794 -28.200 3.408 1.00 44.62 91 SER A C 1
ATOM 725 O O . SER A 1 91 ? 10.419 -27.164 3.205 1.00 44.62 91 SER A O 1
ATOM 727 N N . ARG A 1 92 ? 9.790 -28.863 4.577 1.00 47.78 92 ARG A N 1
ATOM 728 C CA . ARG A 1 92 ? 10.758 -28.921 5.700 1.00 47.78 92 ARG A CA 1
ATOM 729 C C . ARG A 1 92 ? 11.966 -27.961 5.724 1.00 47.78 92 ARG A C 1
ATOM 731 O O . ARG A 1 92 ? 12.874 -28.090 4.915 1.00 47.78 92 ARG A O 1
ATOM 738 N N . SER A 1 93 ? 12.132 -27.266 6.854 1.00 49.41 93 SER A N 1
ATOM 739 C CA . SER A 1 93 ? 13.311 -27.474 7.717 1.00 49.41 93 SER A CA 1
ATOM 740 C C . SER A 1 93 ? 13.046 -26.978 9.143 1.00 49.41 93 SER A C 1
ATOM 742 O O . SER A 1 93 ? 12.637 -25.843 9.373 1.00 49.41 93 SER A O 1
ATOM 744 N N . THR A 1 94 ? 13.239 -27.873 10.105 1.00 54.53 94 THR A N 1
ATOM 745 C CA . THR A 1 94 ? 13.076 -27.666 11.543 1.00 54.53 94 THR A CA 1
ATOM 746 C C . THR A 1 94 ? 14.240 -26.861 12.119 1.00 54.53 94 THR A C 1
ATOM 748 O O . THR A 1 94 ? 15.380 -27.328 12.079 1.00 54.53 94 THR A O 1
ATOM 751 N N . ARG A 1 95 ? 13.967 -25.726 12.776 1.00 44.78 95 ARG A N 1
ATOM 752 C CA . ARG A 1 95 ? 14.825 -25.271 13.879 1.00 44.78 95 ARG A CA 1
ATOM 753 C C . ARG A 1 95 ? 14.052 -24.521 14.955 1.00 44.78 95 ARG A C 1
ATOM 755 O O . ARG A 1 95 ? 13.165 -23.719 14.694 1.00 44.78 95 ARG A O 1
ATOM 762 N N . THR A 1 96 ? 14.409 -24.882 16.170 1.00 51.44 96 THR A N 1
ATOM 763 C CA . THR A 1 96 ? 13.777 -24.639 17.454 1.00 51.44 96 THR A CA 1
ATOM 764 C C . THR A 1 96 ? 13.830 -23.188 17.943 1.00 51.44 96 THR A C 1
ATOM 766 O O . THR A 1 96 ? 14.798 -22.458 17.751 1.00 51.44 96 THR A O 1
ATOM 769 N N . VAL A 1 97 ? 12.733 -22.847 18.619 1.00 52.88 97 VAL A N 1
ATOM 770 C CA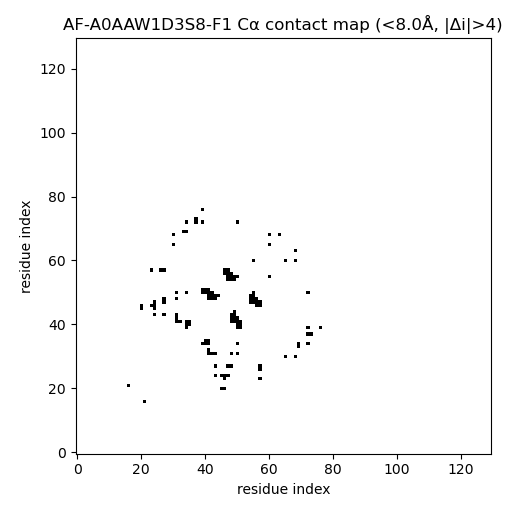 . VAL A 1 97 ? 12.437 -21.806 19.615 1.00 52.88 97 VAL A CA 1
ATOM 771 C C . VAL A 1 97 ? 13.622 -20.997 20.170 1.00 52.88 97 VAL A C 1
ATOM 773 O O . VAL A 1 97 ? 14.496 -21.535 20.845 1.00 52.88 97 VAL A O 1
ATOM 776 N N . ARG A 1 98 ? 13.525 -19.663 20.060 1.00 50.50 98 ARG A N 1
ATOM 777 C CA . ARG A 1 98 ? 13.931 -18.731 21.128 1.00 50.50 98 ARG A CA 1
ATOM 778 C C . ARG A 1 98 ? 12.892 -17.618 21.262 1.00 50.50 98 ARG A C 1
ATOM 780 O O . ARG A 1 98 ? 12.837 -16.700 20.451 1.00 50.50 98 ARG A O 1
ATOM 787 N N . SER A 1 99 ? 12.072 -17.710 22.303 1.00 48.88 99 SER A N 1
ATOM 788 C CA . SER A 1 99 ? 11.236 -16.621 22.798 1.00 48.88 99 SER A CA 1
ATOM 789 C C . SER A 1 99 ? 12.134 -15.533 23.388 1.00 48.88 99 SER A C 1
ATOM 791 O O . SER A 1 99 ? 12.673 -15.691 24.482 1.00 48.88 99 SER A O 1
ATOM 793 N N . VAL A 1 100 ? 12.316 -14.430 22.663 1.00 51.78 100 VAL A N 1
ATOM 794 C CA . VAL A 1 100 ? 12.920 -13.213 23.217 1.00 51.78 100 VAL A CA 1
ATOM 795 C C . VAL A 1 100 ? 11.788 -12.361 23.775 1.00 51.78 100 VAL A C 1
ATOM 797 O O . VAL A 1 100 ? 11.134 -11.611 23.051 1.00 51.78 100 VAL A O 1
ATOM 800 N N . THR A 1 101 ? 11.537 -12.493 25.073 1.00 49.34 101 THR A N 1
ATOM 801 C CA . THR A 1 101 ? 10.733 -11.536 25.834 1.00 49.34 101 THR A CA 1
ATOM 802 C C . THR A 1 101 ? 11.438 -10.180 25.791 1.00 49.34 101 THR A C 1
ATOM 804 O O . THR A 1 101 ? 12.470 -9.996 26.439 1.00 49.34 101 THR A O 1
ATOM 807 N N . ARG A 1 102 ? 10.919 -9.226 25.007 1.00 51.47 102 ARG A N 1
ATOM 808 C CA . ARG A 1 102 ? 11.345 -7.823 25.098 1.00 51.47 102 ARG A CA 1
ATOM 809 C C . ARG A 1 102 ? 10.766 -7.232 26.375 1.00 51.47 102 ARG A C 1
ATOM 811 O O . ARG A 1 102 ? 9.571 -6.973 26.468 1.00 51.47 102 ARG A O 1
ATOM 818 N N . SER A 1 103 ? 11.639 -7.032 27.348 1.00 50.06 103 SER A N 1
ATOM 819 C CA . SER A 1 103 ? 11.397 -6.210 28.521 1.00 50.06 103 SER A CA 1
ATOM 820 C C . SER A 1 103 ? 11.010 -4.788 28.100 1.00 50.06 103 SER A C 1
ATOM 822 O O . SER A 1 103 ? 11.665 -4.140 27.281 1.00 50.06 103 SER A O 1
ATOM 824 N N . VAL A 1 104 ? 9.899 -4.318 28.663 1.00 50.38 104 VAL A N 1
ATOM 825 C CA . VAL A 1 104 ? 9.362 -2.966 28.515 1.00 50.38 104 VAL A CA 1
ATOM 826 C C . VAL A 1 104 ? 10.294 -1.998 29.243 1.00 50.38 104 VAL A C 1
ATOM 828 O O . VAL A 1 104 ? 10.191 -1.806 30.451 1.00 50.38 104 VAL A O 1
ATOM 831 N N . ALA A 1 105 ? 11.220 -1.381 28.514 1.00 50.38 105 ALA A N 1
ATOM 832 C CA . ALA A 1 105 ? 11.918 -0.198 28.997 1.00 50.38 105 ALA A CA 1
ATOM 833 C C . ALA A 1 105 ? 11.035 1.024 28.712 1.00 50.38 105 ALA A C 1
ATOM 835 O O . ALA A 1 105 ? 10.947 1.495 27.576 1.00 50.38 105 ALA A O 1
ATOM 836 N N . LYS A 1 106 ? 10.358 1.513 29.756 1.00 53.00 106 LYS A N 1
ATOM 837 C CA . LYS A 1 106 ? 9.651 2.798 29.772 1.00 53.00 106 LYS A CA 1
ATOM 838 C C . LYS A 1 106 ? 10.612 3.910 29.328 1.00 53.00 106 LYS A C 1
ATOM 840 O O . LYS A 1 106 ? 11.460 4.343 30.100 1.00 53.00 106 LYS A O 1
ATOM 845 N N . LYS A 1 107 ? 10.488 4.382 28.084 1.00 51.06 107 LYS A N 1
ATOM 846 C CA . LYS A 1 107 ? 11.062 5.660 27.633 1.00 51.06 107 LYS A CA 1
ATOM 847 C C . LYS A 1 107 ? 10.021 6.759 27.824 1.00 51.06 107 LYS A C 1
ATOM 849 O O . LYS A 1 107 ? 9.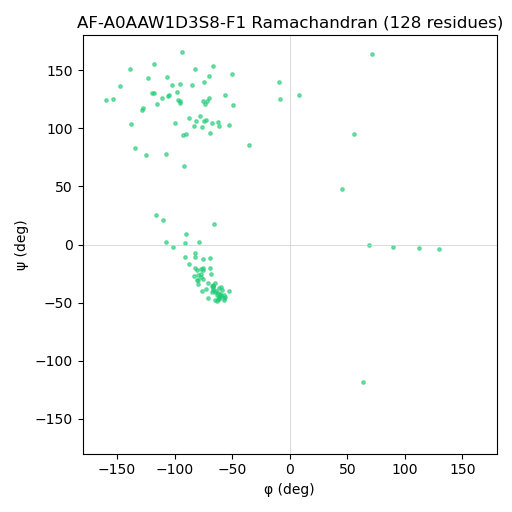509 7.327 26.864 1.00 51.06 107 LYS A O 1
ATOM 854 N N . GLU A 1 108 ? 9.709 7.059 29.077 1.00 51.06 108 GLU A N 1
ATOM 855 C CA . GLU A 1 108 ? 9.190 8.383 29.405 1.00 51.06 108 GLU A CA 1
ATOM 856 C C . GLU A 1 108 ? 10.345 9.379 29.230 1.00 51.06 108 GLU A C 1
ATOM 858 O O . GLU A 1 108 ? 11.434 9.169 29.758 1.00 51.06 108 GLU A O 1
ATOM 863 N N . GLY A 1 109 ? 10.149 10.433 28.434 1.00 52.44 109 GLY A N 1
ATOM 864 C CA . GLY A 1 109 ? 11.064 11.584 28.435 1.00 52.44 109 GLY A CA 1
ATOM 865 C C . GLY A 1 109 ? 11.597 12.077 27.089 1.00 52.44 109 GLY A C 1
ATOM 866 O O . GLY A 1 109 ? 12.268 13.105 27.064 1.00 52.44 109 GLY A O 1
ATOM 867 N N . ALA A 1 110 ? 11.295 11.433 25.956 1.00 52.25 110 ALA A N 1
ATOM 868 C CA . ALA A 1 110 ? 11.721 11.968 24.653 1.00 52.25 110 ALA A CA 1
ATOM 869 C C . ALA A 1 110 ? 10.809 13.102 24.138 1.00 52.25 110 ALA A C 1
ATOM 871 O O . ALA A 1 110 ? 11.283 14.017 23.472 1.00 52.25 110 ALA A O 1
ATOM 872 N N . LEU A 1 111 ? 9.517 13.080 24.485 1.00 51.69 111 LEU A N 1
ATOM 873 C CA . LEU A 1 111 ? 8.516 14.027 23.971 1.00 51.69 111 LEU A CA 1
ATOM 874 C C . LEU A 1 111 ? 8.534 15.384 24.701 1.00 51.69 111 LEU A C 1
ATOM 876 O O . LEU A 1 111 ? 8.321 16.424 24.085 1.00 51.69 111 LEU A O 1
ATOM 880 N N . ALA A 1 112 ? 8.898 15.403 25.988 1.00 54.38 112 ALA A N 1
ATOM 881 C CA . ALA A 1 112 ? 9.009 16.637 26.773 1.00 54.38 112 ALA A CA 1
ATOM 882 C C . ALA A 1 112 ? 10.174 17.540 26.321 1.00 54.38 112 ALA A C 1
ATOM 884 O O . ALA A 1 112 ? 10.126 18.758 26.493 1.00 54.38 112 ALA A O 1
ATOM 885 N N . LYS A 1 113 ? 11.214 16.958 25.707 1.00 50.53 113 LYS A N 1
ATOM 886 C CA . LYS A 1 113 ? 12.428 17.689 25.318 1.00 50.53 113 LYS A CA 1
ATOM 887 C C . LYS A 1 113 ? 12.235 18.569 24.076 1.00 50.53 113 LYS A C 1
ATOM 889 O O . LYS A 1 113 ? 12.958 19.546 23.916 1.00 50.53 113 LYS A O 1
ATOM 894 N N . TRP A 1 114 ? 11.234 18.281 23.240 1.00 48.94 114 TRP A N 1
ATOM 895 C CA . TRP A 1 114 ? 10.940 19.079 22.043 1.00 48.94 114 TRP A CA 1
ATOM 896 C C . TRP A 1 114 ? 10.080 20.318 22.333 1.00 48.94 114 TRP A C 1
ATOM 898 O O . TRP A 1 114 ? 10.246 21.335 21.670 1.00 48.94 114 TRP A O 1
ATOM 908 N N . MET A 1 115 ? 9.242 20.306 23.378 1.00 50.56 115 MET A N 1
ATOM 909 C CA . MET A 1 115 ? 8.364 21.445 23.703 1.00 50.56 115 MET A CA 1
ATOM 910 C C . MET A 1 115 ? 9.069 22.653 24.350 1.00 50.56 115 MET A C 1
ATOM 912 O O . MET A 1 115 ? 8.479 23.730 24.444 1.00 50.56 115 MET A O 1
ATOM 916 N N . GLN A 1 116 ? 10.318 22.520 24.806 1.00 53.66 116 GLN A N 1
ATOM 917 C CA . GLN A 1 116 ? 11.034 23.619 25.474 1.00 53.66 116 GLN A CA 1
ATOM 918 C C . GLN A 1 116 ? 11.795 24.550 24.514 1.00 53.66 116 GLN A C 1
ATOM 920 O O . GLN A 1 116 ? 12.124 25.674 24.896 1.00 53.66 116 GLN A O 1
ATOM 925 N N . LEU A 1 117 ? 12.038 24.138 23.266 1.00 52.75 117 LEU A N 1
ATOM 926 C CA . LEU A 1 117 ? 12.772 24.952 22.288 1.00 52.75 117 LEU A CA 1
ATOM 927 C C . LEU A 1 117 ? 11.925 26.084 21.682 1.00 52.75 117 LEU A C 1
ATOM 929 O O . LEU A 1 117 ? 12.464 27.150 21.379 1.00 52.75 117 LEU A O 1
ATOM 933 N N . ASP A 1 118 ? 10.602 25.920 21.599 1.00 53.12 118 ASP A N 1
ATOM 934 C CA . ASP A 1 118 ? 9.720 26.936 21.005 1.00 53.12 118 ASP A CA 1
ATOM 935 C C . ASP A 1 118 ? 9.445 28.131 21.925 1.00 53.12 118 ASP A C 1
ATOM 937 O O . ASP A 1 118 ? 9.197 29.244 21.453 1.00 53.12 118 ASP A O 1
ATOM 941 N N . LYS A 1 119 ? 9.546 27.951 23.248 1.00 54.59 119 LYS A N 1
ATOM 942 C CA . LYS A 1 119 ? 9.345 29.058 24.197 1.00 54.59 119 LYS A CA 1
ATOM 943 C C . LYS A 1 119 ? 10.531 30.025 24.239 1.00 54.59 119 LYS A C 1
ATOM 945 O O . LYS A 1 119 ? 10.320 31.216 24.452 1.00 54.59 119 LYS A O 1
ATOM 950 N N . LYS A 1 120 ? 11.757 29.560 23.971 1.00 53.97 120 LYS A N 1
ATOM 951 C CA . LYS A 1 120 ? 12.956 30.420 23.998 1.00 53.97 120 LYS A CA 1
ATOM 952 C C . LYS A 1 120 ? 13.020 31.384 22.805 1.00 53.97 120 LYS A C 1
ATOM 954 O O . LYS A 1 120 ? 13.329 32.554 22.991 1.00 53.97 120 LYS A O 1
ATOM 959 N N . LYS A 1 121 ? 12.609 30.948 21.606 1.00 54.56 121 LYS A N 1
ATOM 960 C CA . LYS A 1 121 ? 12.611 31.799 20.396 1.00 54.56 121 LYS A CA 1
ATOM 961 C C . LYS A 1 121 ? 11.577 32.933 20.411 1.00 54.56 121 LYS A C 1
ATOM 963 O O . LYS A 1 121 ? 11.732 33.897 19.665 1.00 54.56 121 LYS A O 1
ATOM 968 N N . LYS A 1 122 ? 10.524 32.843 21.235 1.00 53.44 122 LYS A N 1
ATOM 969 C CA . LYS A 1 122 ? 9.535 33.929 21.381 1.00 53.44 122 LYS A CA 1
ATOM 970 C C . LYS A 1 122 ? 9.974 35.037 22.344 1.00 53.44 122 LYS A C 1
ATOM 972 O O . LYS A 1 122 ? 9.461 36.142 22.219 1.00 53.44 122 LYS A O 1
ATOM 977 N N . ALA A 1 123 ? 10.920 34.779 23.248 1.00 53.44 123 ALA A N 1
ATOM 978 C CA . ALA A 1 123 ? 11.415 35.795 24.179 1.00 53.44 123 ALA A CA 1
ATOM 979 C C . ALA A 1 123 ? 12.443 36.744 23.533 1.00 53.44 123 ALA A C 1
ATOM 981 O O . ALA A 1 123 ? 12.431 37.934 23.824 1.00 53.44 123 ALA A O 1
ATOM 982 N N . GLU A 1 124 ? 13.275 36.259 22.605 1.00 53.28 124 GLU A N 1
ATOM 983 C CA . GLU A 1 124 ? 14.315 37.087 21.962 1.00 53.28 124 GLU A CA 1
ATOM 984 C C . GLU A 1 124 ? 13.775 38.068 20.910 1.00 53.28 124 GLU A C 1
ATOM 986 O O . GLU A 1 124 ? 14.426 39.061 20.610 1.00 53.28 124 GLU A O 1
ATOM 991 N N . LYS A 1 125 ? 12.571 37.850 20.364 1.00 54.97 125 LYS A N 1
ATOM 992 C CA . LYS A 1 125 ? 11.969 38.786 19.394 1.00 54.97 125 LYS A CA 1
ATOM 993 C C . LYS A 1 125 ? 11.263 39.985 20.035 1.00 54.97 125 LYS A C 1
ATOM 995 O O . LYS A 1 125 ? 10.897 40.910 19.319 1.00 54.97 125 LYS A O 1
ATOM 1000 N N . ALA A 1 126 ? 11.055 39.979 21.353 1.00 55.78 126 ALA A N 1
ATOM 1001 C CA . ALA A 1 126 ? 10.360 41.055 22.062 1.00 55.78 126 ALA A CA 1
ATOM 1002 C C . ALA A 1 126 ? 11.303 42.161 22.576 1.00 55.78 126 ALA A C 1
ATOM 1004 O O . ALA A 1 126 ? 10.829 43.209 23.004 1.00 55.78 126 ALA A O 1
ATOM 1005 N N . THR A 1 127 ? 12.623 41.957 22.532 1.00 56.78 127 THR A N 1
ATOM 1006 C CA . THR A 1 127 ? 13.616 42.888 23.101 1.00 56.78 127 THR A CA 1
ATOM 1007 C C . THR A 1 127 ? 14.409 43.683 22.060 1.00 56.78 127 THR A C 1
ATOM 1009 O O . THR A 1 127 ? 15.253 44.486 22.438 1.00 56.78 127 THR A O 1
ATOM 1012 N N . THR A 1 128 ? 14.131 43.519 20.761 1.00 55.38 128 THR A N 1
ATOM 1013 C CA . THR A 1 128 ? 14.812 44.250 19.666 1.00 55.38 128 THR A CA 1
ATOM 1014 C C . THR A 1 128 ? 13.865 45.163 18.878 1.00 55.38 128 THR A C 1
ATOM 1016 O O . THR A 1 128 ? 14.094 45.455 17.710 1.00 55.38 128 THR A O 1
ATOM 1019 N N . ALA A 1 129 ? 12.778 45.606 19.507 1.00 55.84 129 ALA A N 1
ATOM 1020 C CA . ALA A 1 129 ? 11.926 46.671 18.990 1.00 55.84 129 ALA A CA 1
ATOM 1021 C C . ALA A 1 129 ? 11.817 47.768 20.054 1.00 55.84 129 ALA A C 1
ATOM 1023 O O . ALA A 1 129 ? 10.833 47.844 20.791 1.00 55.84 129 ALA A O 1
ATOM 1024 N N . LYS A 1 130 ? 12.872 48.574 20.175 1.00 44.53 130 LYS A N 1
ATOM 1025 C CA . LYS A 1 130 ? 12.815 49.888 20.809 1.00 44.53 130 LYS A CA 1
ATOM 1026 C C . LYS A 1 130 ? 13.843 50.807 20.177 1.00 44.53 130 LYS A C 1
ATOM 1028 O O . LYS A 1 130 ? 14.976 50.325 19.967 1.00 44.53 130 LYS A O 1
#

Nearest PDB structures (foldseek):
  2ldy-assembly1_A  TM=4.973E-01  e=5.487E-01  Homo sapiens
  2c1i-assembly1_A  TM=3.983E-01  e=1.917E+00  Streptococcus pneumoniae R6

Sequence (130 aa):
MHQSLFYGSEITISQDFAPEVRQARKFLLPYMKKARECGNFATIKGMKLIVDNKVYTVDELNSLGERAYVQQISENDESEKGSVKSEKSESRSTRTVRSVTRSVAKKEGALAKWMQLDKKKKAEKATTAK

Secondary structure (DSSP, 8-state):
----S-TT----------HHHHHHHHHHHHHHHHHHHTT--EEEETTEEEETTEEEEHHHHHHHHHHHHHHHHHGGGG------PPPP-------------------TTSSTTTTTHHHHHHHTTSSS--

Solvent-accessible surface area (backbone atoms only — not comparable to full-atom values): 8908 Å² total; per-residue (Å²): 136,87,80,79,87,64,82,87,63,94,81,82,92,75,83,92,65,60,70,68,44,50,52,45,41,62,66,45,46,63,59,39,51,50,36,45,74,67,71,43,59,52,50,77,58,80,60,31,41,34,46,76,88,43,80,42,46,64,67,57,52,65,70,56,35,75,68,54,48,54,52,61,63,61,70,53,84,78,73,70,95,74,88,76,83,78,89,83,82,86,82,89,83,92,80,83,88,80,89,78,80,80,76,86,75,83,76,83,66,72,72,68,65,63,67,60,61,66,61,57,64,61,58,66,69,68,75,77,77,126

Mean predicted aligned error: 18.1 Å